Protein AF-C5XA21-F1 (afdb_monomer_lite)

Sequence (150 aa):
MAGNTVAGSVPGERSVRSRAHEAPAPGYVRHGREVVMDPALKESVIADLDRFLRRRDYYRRIGKAWKRGYLLYGPPGTGKSSLVAAMANYLRFNLYDLDPSHIQELLSEVEVTPAEVSEMLLRSEDPDVALQEFVEFLQDKKKQGRRTSK

Secondary structure (DSSP, 8-state):
-------PPP-----------PPPPS------------HHHHHHHHHHHHHHHHTHHHHHHTT----------SSTTSSHHHHHHHHHHHHTPPP----THHHHHHHHHS---HHHHHHHHHS-SSHHHHHHHHHHHHHHHHHHHHHTT-

Foldseek 3Di:
DDDDDDPDDDPDDPPPPPPPVPDDDPDDPPVQDDLPDDPVVVVVVVVVLVVLVVCPVVCVVVVHDSDDDDDDDDDPPNCSVVVVVVSCVVVVHDDDDDDCVLVVVLCVQADDDPVNLCVQQVPDPDNVNSVVSVSVVSVVRNVVVVVVPD

InterPro domains:
  IPR027417 P-loop containing nucleoside triphosphate hydrolase [G3DSA:3.40.50.300] (30-148)
  IPR027417 P-loop containing nucleoside triphosphate hydrolase [SSF52540] (32-108)
  IPR050747 Mitochondrial chaperone BCS1 subfamily [PTHR23070] (34-104)
  IPR058017 AAA+ ATPase At3g28540-like, C-terminal domain [PF25568] (101-145)

Structure (mmCIF, N/CA/C/O backbone):
data_AF-C5XA21-F1
#
_entry.id   AF-C5XA21-F1
#
loop_
_atom_site.group_PDB
_atom_site.id
_atom_site.type_symbol
_atom_site.label_atom_id
_atom_site.label_alt_id
_atom_site.label_comp_id
_atom_site.label_asym_id
_atom_site.label_entity_id
_atom_site.label_seq_id
_atom_site.pdbx_PDB_ins_code
_atom_site.Cartn_x
_atom_site.Cartn_y
_atom_site.Cartn_z
_atom_site.occupancy
_atom_site.B_iso_or_equiv
_atom_site.auth_seq_id
_atom_site.auth_comp_id
_atom_site.auth_asym_id
_atom_site.auth_atom_id
_atom_site.pdbx_PDB_model_num
ATOM 1 N N . MET A 1 1 ? -61.949 31.905 -12.947 1.00 36.50 1 MET A N 1
ATOM 2 C CA . MET A 1 1 ? -61.875 30.469 -12.597 1.00 36.50 1 MET A CA 1
ATOM 3 C C . MET A 1 1 ? -60.557 29.965 -13.167 1.00 36.50 1 MET A C 1
ATOM 5 O O . MET A 1 1 ? -60.373 30.088 -14.364 1.00 36.50 1 MET A O 1
ATOM 9 N N . ALA A 1 2 ? -59.511 29.859 -12.342 1.00 30.98 2 ALA A N 1
ATOM 10 C CA . ALA A 1 2 ? -59.130 28.659 -11.575 1.00 30.98 2 ALA A CA 1
ATOM 11 C C . ALA A 1 2 ? -58.580 27.558 -12.517 1.00 30.98 2 ALA A C 1
ATOM 13 O O . ALA A 1 2 ? -59.291 27.152 -13.421 1.00 30.98 2 ALA A O 1
ATOM 14 N N . GLY A 1 3 ? -57.348 27.061 -12.394 1.00 33.84 3 GLY A N 1
ATOM 15 C CA . GLY A 1 3 ? -56.390 27.213 -11.306 1.00 33.84 3 GLY A CA 1
ATOM 16 C C . GLY A 1 3 ? -54.972 26.777 -11.686 1.00 33.84 3 GLY A C 1
ATOM 17 O O . GLY A 1 3 ? -54.751 26.061 -12.658 1.00 33.84 3 GLY A O 1
ATOM 18 N N . ASN A 1 4 ? -54.026 27.247 -10.873 1.00 34.56 4 ASN A N 1
ATOM 19 C CA . ASN A 1 4 ? -52.668 26.730 -10.775 1.00 34.56 4 ASN A CA 1
ATOM 20 C C . ASN A 1 4 ? -52.704 25.299 -10.226 1.00 34.56 4 ASN A C 1
ATOM 22 O O . ASN A 1 4 ? -53.313 25.061 -9.182 1.00 34.56 4 ASN A O 1
ATOM 26 N N . THR A 1 5 ? -51.972 24.384 -10.858 1.00 40.72 5 THR A N 1
ATOM 27 C CA . THR A 1 5 ? -51.608 23.098 -10.256 1.00 40.72 5 THR A CA 1
ATOM 28 C C . THR A 1 5 ? -50.144 23.152 -9.847 1.00 40.72 5 THR A C 1
ATOM 30 O O . THR A 1 5 ? -49.237 23.189 -10.674 1.00 40.72 5 THR A O 1
ATOM 33 N N . VAL A 1 6 ? -49.945 23.193 -8.533 1.00 40.66 6 VAL A N 1
ATOM 34 C CA . VAL A 1 6 ? -48.669 23.042 -7.841 1.00 40.66 6 VAL A CA 1
ATOM 35 C C . VAL A 1 6 ? -48.274 21.566 -7.918 1.00 40.66 6 VAL A C 1
ATOM 37 O O . VAL A 1 6 ? -48.965 20.718 -7.358 1.00 40.66 6 VAL A O 1
ATOM 40 N N . ALA A 1 7 ? -47.172 21.247 -8.598 1.00 39.72 7 ALA A N 1
ATOM 41 C CA . ALA A 1 7 ? -46.489 19.973 -8.406 1.00 39.72 7 ALA A CA 1
ATOM 42 C C . ALA A 1 7 ? -45.613 20.111 -7.155 1.00 39.72 7 ALA A C 1
ATOM 44 O O . ALA A 1 7 ? -44.675 20.908 -7.125 1.00 39.72 7 ALA A O 1
ATOM 45 N N . GLY A 1 8 ? -45.996 19.402 -6.095 1.00 32.66 8 GLY A N 1
ATOM 46 C CA . GLY A 1 8 ? -45.323 19.430 -4.804 1.00 32.66 8 GLY A CA 1
ATOM 47 C C . GLY A 1 8 ? -43.887 18.920 -4.898 1.00 32.66 8 GLY A C 1
ATOM 48 O O . GLY A 1 8 ? -43.636 17.805 -5.349 1.00 32.66 8 GLY A O 1
ATOM 49 N N . SER A 1 9 ? -42.952 19.742 -4.432 1.00 35.09 9 SER A N 1
ATOM 50 C CA . SER A 1 9 ? -41.575 19.346 -4.160 1.00 35.09 9 SER A CA 1
ATOM 51 C C . SER A 1 9 ? -41.556 18.386 -2.974 1.00 35.09 9 SER A C 1
ATOM 53 O O . SER A 1 9 ? -41.910 18.761 -1.857 1.00 35.09 9 SER A O 1
ATOM 55 N N . VAL A 1 10 ? -41.130 17.150 -3.214 1.00 41.97 10 VAL A N 1
ATOM 56 C CA . VAL A 1 10 ? -40.814 16.179 -2.163 1.00 41.97 10 VAL A CA 1
ATOM 57 C C . VAL A 1 10 ? -39.526 16.642 -1.460 1.00 41.97 10 VAL A C 1
ATOM 59 O O . VAL A 1 10 ? -38.511 16.826 -2.135 1.00 41.97 10 VAL A O 1
ATOM 62 N N . PRO A 1 11 ? -39.514 16.867 -0.135 1.00 33.09 11 PRO A N 1
ATOM 63 C CA . PRO A 1 11 ? -38.303 17.227 0.587 1.00 33.09 11 PRO A CA 1
ATOM 64 C C . PRO A 1 11 ? -37.639 15.950 1.112 1.00 33.09 11 PRO A C 1
ATOM 66 O O . PRO A 1 11 ? -38.195 15.291 1.986 1.00 33.09 11 PRO A O 1
ATOM 69 N N . GLY A 1 12 ? -36.452 15.584 0.617 1.00 41.81 12 GLY A N 1
ATOM 70 C CA . GLY A 1 12 ? -35.715 14.493 1.270 1.00 41.81 12 GLY A CA 1
ATOM 71 C C . GLY A 1 12 ? -34.631 13.753 0.502 1.00 41.81 12 GLY A C 1
ATOM 72 O O . GLY A 1 12 ? -33.905 12.993 1.134 1.00 41.81 12 GLY A O 1
ATOM 73 N N . GLU A 1 13 ? -34.432 13.970 -0.796 1.00 30.94 13 GLU A N 1
ATOM 74 C CA . GLU A 1 13 ? -33.314 13.325 -1.491 1.00 30.94 13 GLU A CA 1
ATOM 75 C C . GLU A 1 13 ? -32.056 14.182 -1.373 1.00 30.94 13 GLU A C 1
ATOM 77 O O . GLU A 1 13 ? -31.739 15.037 -2.202 1.00 30.94 13 GLU A O 1
ATOM 82 N N . ARG A 1 14 ? -31.311 13.935 -0.290 1.00 34.91 14 ARG A N 1
ATOM 83 C CA . ARG A 1 14 ? -29.885 14.250 -0.220 1.00 34.91 14 ARG A CA 1
ATOM 84 C C . ARG A 1 14 ? -29.203 13.439 -1.323 1.00 34.91 14 ARG A C 1
ATOM 86 O O . ARG A 1 14 ? -28.755 12.321 -1.103 1.00 34.91 14 ARG A O 1
ATOM 93 N N . SER A 1 15 ? -29.159 14.013 -2.524 1.00 32.44 15 SER A N 1
ATOM 94 C CA . SER A 1 15 ? -28.261 13.597 -3.592 1.00 32.44 15 SER A CA 1
ATOM 95 C C . SER A 1 15 ? -26.850 13.731 -3.033 1.00 32.44 15 SER A C 1
ATOM 97 O O . SER A 1 15 ? -26.273 14.820 -2.983 1.00 32.44 15 SER A O 1
ATOM 99 N N . VAL A 1 16 ? -26.328 12.620 -2.517 1.00 39.25 16 VAL A N 1
ATOM 100 C CA . VAL A 1 16 ? -24.919 12.466 -2.194 1.00 39.25 16 VAL A CA 1
ATOM 101 C C . VAL A 1 16 ? -24.228 12.505 -3.547 1.00 39.25 16 VAL A C 1
ATOM 103 O O . VAL A 1 16 ? -24.052 11.489 -4.210 1.00 39.25 16 VAL A O 1
ATOM 106 N N . ARG A 1 17 ? -23.935 13.717 -4.029 1.00 34.94 17 ARG A N 1
ATOM 107 C CA . ARG A 1 17 ? -23.036 13.911 -5.157 1.00 34.94 17 ARG A CA 1
ATOM 108 C C . ARG A 1 17 ? -21.697 13.372 -4.688 1.00 34.94 17 ARG A C 1
ATOM 110 O O . ARG A 1 17 ? -20.931 14.081 -4.039 1.00 34.94 17 ARG A O 1
AT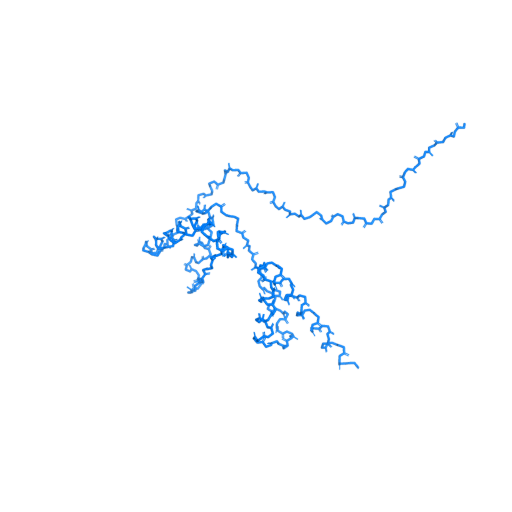OM 117 N N . SER A 1 18 ? -21.454 12.099 -4.990 1.00 34.72 18 SER A N 1
ATOM 118 C CA . SER A 1 18 ? -20.123 11.533 -5.066 1.00 34.72 18 SER A CA 1
ATOM 119 C C . SER A 1 18 ? -19.305 12.532 -5.868 1.00 34.72 18 SER A C 1
ATOM 121 O O . SER A 1 18 ? -19.538 12.716 -7.067 1.00 34.72 18 SER A O 1
ATOM 123 N N . ARG A 1 19 ? -18.386 13.237 -5.207 1.00 33.72 19 ARG A N 1
ATOM 124 C CA . ARG A 1 19 ? -17.307 13.916 -5.912 1.00 33.72 19 ARG A CA 1
ATOM 125 C C . ARG A 1 19 ? -16.423 12.811 -6.474 1.00 33.72 19 ARG A C 1
ATOM 127 O O . ARG A 1 19 ? -15.369 12.514 -5.930 1.00 33.72 19 ARG A O 1
ATOM 134 N N . ALA A 1 20 ? -16.875 12.187 -7.560 1.00 34.41 20 ALA A N 1
ATOM 135 C CA . ALA A 1 20 ? -15.954 11.696 -8.556 1.00 34.41 20 ALA A CA 1
ATOM 136 C C . ALA A 1 20 ? -15.179 12.944 -8.969 1.00 34.41 20 ALA A C 1
ATOM 138 O O . ALA A 1 20 ? -15.723 13.833 -9.624 1.00 34.41 20 ALA A O 1
ATOM 139 N N . HIS A 1 21 ? -13.968 13.086 -8.433 1.00 39.62 21 HIS A N 1
ATOM 140 C CA . HIS A 1 21 ? -13.034 14.068 -8.940 1.00 39.62 21 HIS A CA 1
ATOM 141 C C . HIS A 1 21 ? -12.907 13.761 -10.428 1.00 39.62 21 HIS A C 1
ATOM 143 O O . HIS A 1 21 ? -12.448 12.686 -10.815 1.00 39.62 21 HIS A O 1
ATOM 149 N N . GLU A 1 22 ? -13.448 14.669 -11.233 1.00 32.31 22 GLU A N 1
ATOM 150 C CA . GLU A 1 22 ? -13.398 14.633 -12.681 1.00 32.31 22 GLU A CA 1
ATOM 151 C C . GLU A 1 22 ? -11.953 14.344 -13.090 1.00 32.31 22 GLU A C 1
ATOM 153 O O . GLU A 1 22 ? -11.018 14.971 -12.579 1.00 32.31 22 GLU A O 1
ATOM 158 N N . ALA A 1 23 ? -11.771 13.310 -13.915 1.00 39.81 23 ALA A N 1
ATOM 159 C CA . ALA A 1 23 ? -10.454 12.882 -14.352 1.00 39.81 23 ALA A CA 1
ATOM 160 C C . ALA A 1 23 ? -9.695 14.103 -14.903 1.00 39.81 23 ALA A C 1
ATOM 162 O O . ALA A 1 23 ? -10.253 14.831 -15.730 1.00 39.81 23 ALA A O 1
ATOM 163 N N . PRO A 1 24 ? -8.459 14.373 -14.449 1.00 41.28 24 PRO A N 1
ATOM 164 C CA . PRO A 1 24 ? -7.734 15.544 -14.908 1.00 41.28 24 PRO A CA 1
ATOM 165 C C . PRO A 1 24 ? -7.554 15.479 -16.429 1.00 41.28 24 PRO A C 1
ATOM 167 O O . PRO A 1 24 ? -7.214 14.431 -16.983 1.00 41.28 24 PRO A O 1
ATOM 170 N N . ALA A 1 25 ? -7.796 16.613 -17.094 1.00 33.69 25 ALA A N 1
ATOM 171 C CA . ALA A 1 25 ? -7.626 16.774 -18.534 1.00 33.69 25 ALA A CA 1
ATOM 172 C C . ALA A 1 25 ? -6.252 16.243 -19.005 1.00 33.69 25 ALA A C 1
ATOM 174 O O . ALA A 1 25 ? -5.259 16.365 -18.275 1.00 33.69 25 ALA A O 1
ATOM 175 N N . PRO A 1 26 ? -6.156 15.663 -20.218 1.00 37.47 26 PRO A N 1
ATOM 176 C CA . PRO A 1 26 ? -4.925 15.061 -20.712 1.00 37.47 26 PRO A CA 1
ATOM 177 C C . PRO A 1 26 ? -3.891 16.156 -20.987 1.00 37.47 26 PRO A C 1
ATOM 179 O O . PRO A 1 26 ? -3.878 16.768 -22.049 1.00 37.47 26 PRO A O 1
ATOM 182 N N . GLY A 1 27 ? -3.028 16.421 -20.007 1.00 44.69 27 GLY A N 1
ATOM 183 C CA . GLY A 1 27 ? -1.992 17.440 -20.142 1.00 44.69 27 GLY A CA 1
ATOM 184 C C . GLY A 1 27 ? -1.572 18.074 -18.825 1.00 44.69 27 GLY A C 1
ATOM 185 O O . GLY A 1 27 ? -1.651 19.286 -18.681 1.00 44.69 27 GLY A O 1
ATOM 186 N N . TYR A 1 28 ? -1.081 17.280 -17.874 1.00 37.31 28 TYR A N 1
ATOM 187 C CA . TYR A 1 28 ? -0.297 17.813 -16.759 1.00 37.31 28 TYR A CA 1
ATOM 188 C C . TYR A 1 28 ? 1.098 17.190 -16.770 1.00 37.31 28 TYR A C 1
ATOM 190 O O . TYR A 1 28 ? 1.399 16.245 -16.047 1.00 37.31 28 TYR A O 1
ATOM 198 N N . VAL A 1 29 ? 1.986 17.758 -17.591 1.00 41.19 29 VAL A N 1
ATOM 199 C CA . VAL A 1 29 ? 3.431 17.603 -17.392 1.00 41.19 29 VAL A CA 1
ATOM 200 C C . VAL A 1 29 ? 3.813 18.517 -16.228 1.00 41.19 29 VAL A C 1
ATOM 202 O O . VAL A 1 29 ? 4.323 19.623 -16.410 1.00 41.19 29 VAL A O 1
ATOM 205 N N . ARG A 1 30 ? 3.537 18.082 -14.993 1.00 40.12 30 ARG A N 1
ATOM 206 C CA . ARG A 1 30 ? 4.250 18.653 -13.850 1.00 40.12 30 ARG A CA 1
ATOM 207 C C . ARG A 1 30 ? 5.705 18.250 -14.032 1.00 40.12 30 ARG A C 1
ATOM 209 O O . ARG A 1 30 ? 6.005 17.062 -14.030 1.00 40.12 30 ARG A O 1
ATOM 216 N N . HIS A 1 31 ? 6.572 19.243 -14.215 1.00 42.88 31 HIS A N 1
ATOM 217 C CA . HIS A 1 31 ? 8.022 19.089 -14.179 1.00 42.88 31 HIS A CA 1
ATOM 218 C C . HIS A 1 31 ? 8.389 18.391 -12.864 1.00 42.88 31 HIS A C 1
ATOM 220 O O . HIS A 1 31 ? 8.431 19.001 -11.793 1.00 42.88 31 HIS A O 1
ATOM 226 N N . GLY A 1 32 ? 8.508 17.068 -12.941 1.00 40.03 32 GLY A N 1
ATOM 227 C CA . GLY A 1 32 ? 8.798 16.205 -11.819 1.00 40.03 32 GLY A CA 1
ATOM 228 C C . GLY A 1 32 ? 10.268 16.355 -11.512 1.00 40.03 32 GLY A C 1
ATOM 229 O O . GLY A 1 32 ? 11.104 16.041 -12.354 1.00 40.03 32 GLY A O 1
ATOM 230 N N . ARG A 1 33 ? 10.558 16.857 -10.311 1.00 39.47 33 ARG A N 1
ATOM 231 C CA . ARG A 1 33 ? 11.870 16.737 -9.680 1.00 39.47 33 ARG A CA 1
ATOM 232 C C . ARG A 1 33 ? 12.380 15.328 -9.950 1.00 39.47 33 ARG A C 1
ATOM 234 O O . ARG A 1 33 ? 11.691 14.361 -9.625 1.00 39.47 33 ARG A O 1
ATOM 241 N N . GLU A 1 34 ? 13.525 15.250 -10.607 1.00 48.22 34 GLU A N 1
ATOM 242 C CA . GLU A 1 34 ? 14.216 14.010 -10.908 1.00 48.22 34 GLU A CA 1
ATOM 243 C C . GLU A 1 34 ? 14.261 13.172 -9.627 1.00 48.22 34 GLU A C 1
ATOM 245 O O . GLU A 1 34 ? 14.802 13.603 -8.605 1.00 48.22 34 GLU A O 1
ATOM 250 N N . VAL A 1 35 ? 13.563 12.034 -9.620 1.00 58.78 35 VAL A N 1
ATOM 251 C CA . VAL A 1 35 ? 13.574 11.151 -8.454 1.00 58.78 35 VAL A CA 1
ATOM 252 C C . VAL A 1 35 ? 14.971 10.562 -8.395 1.00 58.7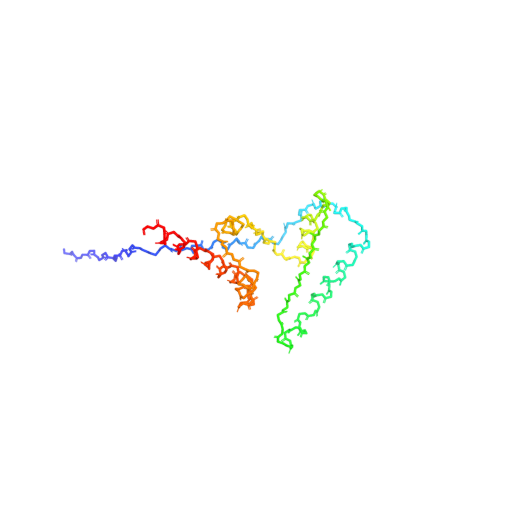8 35 VAL A C 1
ATOM 254 O O . VAL A 1 35 ? 15.299 9.659 -9.163 1.00 58.78 35 VAL A O 1
ATOM 257 N N . VAL A 1 36 ? 15.800 11.120 -7.513 1.00 59.62 36 VAL A N 1
ATOM 258 C CA . VAL A 1 36 ? 17.132 10.599 -7.224 1.00 59.62 36 VAL A CA 1
ATOM 259 C C . VAL A 1 36 ? 16.943 9.258 -6.532 1.00 59.62 36 VAL A C 1
ATOM 261 O O . VAL A 1 36 ? 16.554 9.175 -5.368 1.00 59.62 36 VAL A O 1
ATOM 264 N N . MET A 1 37 ? 17.154 8.203 -7.302 1.00 66.69 37 MET A N 1
ATOM 265 C CA . MET A 1 37 ? 17.075 6.820 -6.878 1.00 66.69 37 MET A CA 1
ATOM 266 C C . MET A 1 37 ? 18.278 6.090 -7.454 1.00 66.69 37 MET A C 1
ATOM 268 O O . MET A 1 37 ? 18.781 6.458 -8.515 1.00 66.69 37 MET A O 1
ATOM 272 N N . ASP A 1 38 ? 18.703 5.042 -6.759 1.00 77.50 38 ASP A N 1
ATOM 273 C CA . ASP A 1 38 ? 19.630 4.067 -7.309 1.00 77.50 38 ASP A CA 1
ATOM 274 C C . ASP A 1 38 ? 19.170 3.603 -8.716 1.00 77.50 38 ASP A C 1
ATOM 276 O O . ASP A 1 38 ? 18.033 3.136 -8.869 1.00 77.50 38 ASP A O 1
ATOM 280 N N . PRO A 1 39 ? 20.002 3.757 -9.762 1.00 78.50 39 PRO A N 1
ATOM 281 C CA . PRO A 1 39 ? 19.613 3.422 -11.129 1.00 78.50 39 PRO A CA 1
ATOM 282 C C . PRO A 1 39 ? 19.162 1.967 -11.298 1.00 78.50 39 PRO A C 1
ATOM 284 O O . PRO A 1 39 ? 18.186 1.719 -12.005 1.00 78.50 39 PRO A O 1
ATOM 287 N N . ALA A 1 40 ? 19.796 1.020 -10.598 1.00 82.12 40 ALA A N 1
ATOM 288 C CA . ALA A 1 40 ? 19.424 -0.389 -10.681 1.00 82.12 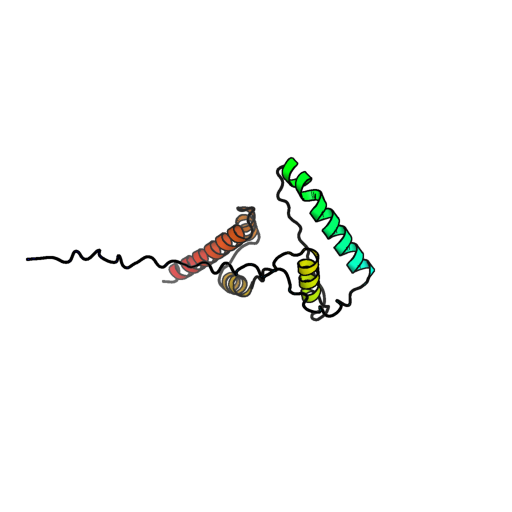40 ALA A CA 1
ATOM 289 C C . ALA A 1 40 ? 18.050 -0.644 -10.043 1.00 82.12 40 ALA A C 1
ATOM 291 O O . ALA A 1 40 ? 17.230 -1.381 -10.598 1.00 82.12 40 ALA A O 1
ATOM 292 N N . LEU A 1 41 ? 17.745 0.015 -8.919 1.00 82.25 41 LEU A N 1
ATOM 293 C CA . LEU A 1 41 ? 16.411 -0.048 -8.322 1.00 82.25 41 LEU A CA 1
ATOM 294 C C . LEU A 1 41 ? 15.355 0.508 -9.284 1.00 82.25 41 LEU A C 1
ATOM 296 O O . LEU A 1 41 ? 14.335 -0.145 -9.511 1.00 82.25 41 LEU A O 1
ATOM 300 N N . LYS A 1 42 ? 15.616 1.668 -9.895 1.00 82.00 42 LYS A N 1
ATOM 301 C CA . LYS A 1 42 ? 14.708 2.287 -10.869 1.00 82.00 42 LYS A CA 1
ATOM 302 C C . LYS A 1 42 ? 14.420 1.352 -12.045 1.00 82.00 42 LYS A C 1
ATOM 304 O O . LYS A 1 42 ? 13.256 1.156 -12.391 1.00 82.00 42 LYS A O 1
ATOM 309 N N . GLU A 1 43 ? 15.455 0.760 -12.634 1.00 86.50 43 GLU A N 1
ATOM 310 C CA . GLU A 1 43 ? 15.314 -0.195 -13.739 1.00 86.50 43 GLU A CA 1
ATOM 311 C C . GLU A 1 43 ? 14.509 -1.429 -13.329 1.00 86.50 43 GLU A C 1
ATOM 313 O O . GLU A 1 43 ? 13.598 -1.839 -14.051 1.00 86.50 43 GLU A O 1
ATOM 318 N N . SER A 1 44 ? 14.777 -1.982 -12.142 1.00 90.38 44 SER A N 1
ATOM 319 C CA . SER A 1 44 ? 14.061 -3.162 -11.648 1.00 90.38 44 SER A CA 1
ATOM 320 C C . SER A 1 44 ? 12.565 -2.897 -11.437 1.00 90.38 44 SER A C 1
ATOM 322 O O . SER A 1 44 ? 11.732 -3.728 -11.805 1.00 90.38 44 SER A O 1
ATOM 324 N N . VAL A 1 45 ? 12.211 -1.719 -10.907 1.00 88.75 45 VAL A N 1
ATOM 325 C CA . VAL A 1 45 ? 10.818 -1.309 -10.689 1.00 88.75 45 VAL A CA 1
ATOM 326 C C . VAL A 1 45 ? 10.112 -1.101 -12.025 1.00 88.75 45 VAL A C 1
ATOM 328 O O . VAL A 1 45 ? 9.017 -1.624 -12.215 1.00 88.75 45 VAL A O 1
ATOM 331 N N . ILE A 1 46 ? 10.734 -0.398 -12.976 1.00 87.88 46 ILE A N 1
ATOM 332 C CA . ILE A 1 46 ? 10.148 -0.166 -14.306 1.00 87.88 46 ILE A CA 1
ATOM 333 C C . ILE A 1 46 ? 9.918 -1.491 -15.044 1.00 87.88 46 ILE A C 1
ATOM 335 O O . ILE A 1 46 ? 8.824 -1.726 -15.556 1.00 87.88 46 ILE A O 1
ATOM 339 N N . ALA A 1 47 ? 10.904 -2.391 -15.043 1.00 91.62 47 ALA A N 1
ATOM 340 C CA . ALA A 1 47 ? 10.782 -3.694 -15.693 1.00 91.62 47 ALA A CA 1
ATOM 341 C C . ALA A 1 47 ? 9.637 -4.536 -15.098 1.00 91.62 47 ALA A C 1
ATOM 343 O O . ALA A 1 47 ? 8.924 -5.243 -15.819 1.00 91.62 47 ALA A O 1
ATOM 344 N N . ASP A 1 48 ? 9.434 -4.455 -13.782 1.00 92.94 48 ASP A N 1
ATOM 345 C CA . ASP A 1 48 ? 8.328 -5.127 -13.110 1.00 92.94 48 ASP A CA 1
ATOM 346 C C . ASP A 1 48 ? 6.965 -4.514 -13.460 1.00 92.94 48 ASP A C 1
ATOM 348 O O . ASP A 1 48 ? 6.011 -5.250 -13.728 1.00 92.94 48 ASP A O 1
ATOM 352 N N . LEU A 1 49 ? 6.881 -3.183 -13.526 1.00 90.62 49 LEU A N 1
ATOM 353 C CA . LEU A 1 49 ? 5.677 -2.468 -13.948 1.00 90.62 49 LEU A CA 1
ATOM 354 C C . LEU A 1 49 ? 5.269 -2.842 -15.380 1.00 90.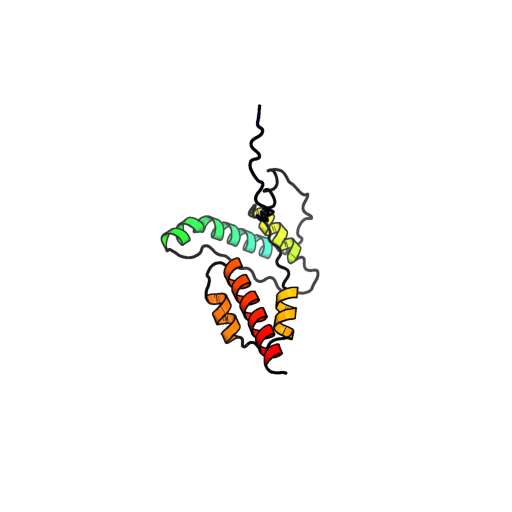62 49 LEU A C 1
ATOM 356 O O . LEU A 1 49 ? 4.114 -3.204 -15.617 1.00 90.62 49 LEU A O 1
ATOM 360 N N . ASP A 1 50 ? 6.215 -2.858 -16.317 1.00 91.69 50 ASP A N 1
ATOM 361 C CA . ASP A 1 50 ? 5.973 -3.280 -17.702 1.00 91.69 50 ASP A CA 1
ATOM 362 C C . ASP A 1 50 ? 5.485 -4.730 -17.784 1.00 91.69 50 ASP A C 1
ATOM 364 O O . ASP A 1 50 ? 4.537 -5.064 -18.508 1.00 91.69 50 ASP A O 1
ATOM 368 N N . ARG A 1 51 ? 6.112 -5.619 -17.008 1.00 91.38 51 ARG A N 1
ATOM 369 C CA . ARG A 1 51 ? 5.711 -7.025 -16.913 1.00 91.38 51 ARG A CA 1
ATOM 370 C C . ARG A 1 51 ? 4.304 -7.170 -16.338 1.00 91.38 51 ARG A C 1
ATOM 372 O O . ARG A 1 51 ? 3.552 -8.030 -16.803 1.00 91.38 51 ARG A O 1
ATOM 379 N N . PHE A 1 52 ? 3.946 -6.368 -15.340 1.00 90.88 52 PHE A N 1
ATOM 380 C CA . PHE A 1 52 ? 2.614 -6.362 -14.747 1.00 90.88 52 PHE A CA 1
ATOM 381 C C . PHE A 1 52 ? 1.548 -5.912 -15.757 1.00 90.88 52 PHE A C 1
ATOM 383 O O . PHE A 1 52 ? 0.538 -6.606 -15.911 1.00 90.88 52 PHE A O 1
ATOM 390 N N . LEU A 1 53 ? 1.812 -4.834 -16.509 1.00 89.25 53 LEU A N 1
ATOM 391 C CA . LEU A 1 53 ? 0.921 -4.309 -17.553 1.00 89.25 53 LEU A CA 1
ATOM 392 C C . LEU A 1 53 ? 0.616 -5.342 -18.643 1.00 89.25 53 LEU A C 1
ATOM 394 O O . LEU A 1 53 ? -0.547 -5.592 -18.966 1.00 89.25 53 LEU A O 1
ATOM 398 N N . ARG A 1 54 ? 1.649 -6.016 -19.159 1.00 90.94 54 ARG A N 1
ATOM 399 C CA . ARG A 1 54 ? 1.511 -7.016 -20.235 1.00 90.94 54 ARG A CA 1
ATOM 400 C C . ARG A 1 54 ? 0.746 -8.273 -19.823 1.00 90.94 54 ARG A C 1
ATOM 402 O O . ARG A 1 54 ? 0.266 -9.008 -20.679 1.00 90.94 54 ARG A O 1
ATOM 409 N N . ARG A 1 55 ? 0.636 -8.557 -18.523 1.00 91.94 55 ARG A N 1
ATOM 410 C CA . ARG A 1 55 ? -0.002 -9.782 -18.014 1.00 91.94 55 ARG A CA 1
ATOM 411 C C . ARG A 1 55 ? -1.501 -9.652 -17.779 1.00 91.94 55 ARG A C 1
ATOM 413 O O . ARG A 1 55 ? -2.115 -10.649 -17.414 1.00 91.94 55 ARG A O 1
ATOM 420 N N . ARG A 1 56 ? -2.114 -8.492 -18.016 1.00 88.81 56 ARG A N 1
ATOM 421 C CA . ARG A 1 56 ? -3.552 -8.277 -17.780 1.00 88.81 56 ARG A CA 1
ATOM 422 C C . ARG A 1 56 ? -4.438 -9.386 -18.358 1.00 88.81 56 ARG A C 1
ATOM 424 O O . ARG A 1 56 ? -5.270 -9.946 -17.646 1.00 88.81 56 ARG A O 1
ATOM 431 N N . ASP A 1 57 ? -4.220 -9.746 -19.620 1.00 91.06 57 ASP A N 1
ATOM 432 C CA . ASP A 1 57 ? -5.028 -10.767 -20.299 1.00 91.06 57 ASP A CA 1
ATOM 433 C C . ASP A 1 57 ? -4.768 -12.172 -19.756 1.00 91.06 57 ASP A C 1
ATOM 435 O O . ASP A 1 57 ? -5.687 -12.985 -19.664 1.00 91.06 57 ASP A O 1
ATOM 439 N N . TYR A 1 58 ? -3.538 -12.442 -19.314 1.00 90.31 58 TYR A N 1
ATOM 440 C CA . TYR A 1 58 ? -3.202 -13.690 -18.639 1.00 90.31 58 TYR A CA 1
ATOM 441 C C . TYR A 1 58 ? -3.999 -13.850 -17.339 1.00 90.31 58 TYR A C 1
ATOM 443 O O . TYR A 1 58 ? -4.609 -14.899 -17.147 1.00 90.31 58 TYR A O 1
ATOM 451 N N . TYR A 1 59 ? -4.047 -12.815 -16.490 1.00 89.69 59 TYR A N 1
ATOM 452 C CA . TYR A 1 59 ? -4.822 -12.828 -15.240 1.00 89.69 59 TYR A CA 1
ATOM 453 C C . TYR A 1 59 ? -6.320 -12.998 -15.505 1.00 89.69 59 TYR A C 1
ATOM 455 O O . TYR A 1 59 ? -6.963 -13.830 -14.865 1.00 89.69 59 TYR A O 1
ATOM 463 N N . ARG A 1 60 ? -6.851 -12.286 -16.511 1.00 89.50 60 ARG A N 1
ATOM 464 C CA . ARG A 1 60 ? -8.253 -12.413 -16.928 1.00 89.50 60 ARG A CA 1
ATOM 465 C C . ARG A 1 60 ? -8.583 -13.837 -17.381 1.00 89.50 60 ARG A C 1
ATOM 467 O O . ARG A 1 60 ? -9.602 -14.378 -16.973 1.00 89.50 60 ARG A O 1
ATOM 474 N N . ARG A 1 61 ? -7.711 -14.462 -18.181 1.00 92.62 61 ARG A N 1
ATOM 475 C CA . ARG A 1 61 ? -7.919 -15.822 -18.706 1.00 92.62 61 ARG A CA 1
ATOM 476 C C . ARG A 1 61 ? -7.967 -16.887 -17.613 1.00 92.62 61 ARG A C 1
ATOM 478 O O . ARG A 1 61 ? -8.699 -17.856 -17.755 1.00 92.62 61 ARG A O 1
ATOM 485 N N . ILE A 1 62 ? -7.185 -16.727 -16.548 1.00 92.31 62 ILE A N 1
ATOM 486 C CA . ILE A 1 62 ? -7.141 -17.686 -15.433 1.00 92.31 62 ILE A CA 1
ATOM 487 C C . ILE A 1 62 ? -8.101 -17.326 -14.289 1.00 92.31 62 ILE A C 1
ATOM 489 O O . ILE A 1 62 ? -8.041 -17.964 -13.242 1.00 92.31 62 ILE A O 1
ATOM 493 N N . GLY A 1 63 ? -8.933 -16.291 -14.458 1.00 87.38 63 GLY A N 1
ATOM 494 C CA . GLY A 1 63 ? -9.910 -15.860 -13.456 1.00 87.38 63 GLY A CA 1
ATOM 495 C C . GLY A 1 63 ? -9.303 -15.320 -12.159 1.00 87.38 63 GLY A C 1
ATOM 496 O O . GLY A 1 63 ? -9.944 -15.406 -11.121 1.00 87.38 63 GLY A O 1
ATOM 497 N N . LYS A 1 64 ? -8.070 -14.791 -12.182 1.00 86.88 64 LYS A N 1
ATOM 498 C CA . LYS A 1 64 ? -7.419 -14.229 -10.985 1.00 86.88 64 LYS A CA 1
ATOM 499 C C . LYS A 1 64 ? -7.431 -12.707 -10.997 1.00 86.88 64 LYS A C 1
ATOM 501 O O . LYS A 1 64 ? -7.215 -12.090 -12.040 1.00 86.88 64 LYS A O 1
ATOM 506 N N . ALA A 1 65 ? -7.577 -12.108 -9.815 1.00 84.88 65 ALA A N 1
ATOM 507 C CA . ALA A 1 65 ? -7.487 -10.665 -9.634 1.00 84.88 65 ALA A CA 1
ATOM 508 C C . ALA A 1 65 ? -6.142 -10.114 -10.148 1.00 84.88 65 ALA A C 1
ATOM 510 O O . ALA A 1 65 ? -5.063 -10.548 -9.736 1.00 84.88 65 ALA A O 1
ATOM 511 N N . TRP A 1 66 ? -6.201 -9.140 -11.059 1.00 89.19 66 TRP A N 1
ATOM 512 C CA . TRP A 1 66 ? -5.022 -8.490 -11.632 1.00 89.19 66 TRP A CA 1
ATOM 513 C C . TRP A 1 66 ? -4.522 -7.382 -10.698 1.00 89.19 66 TRP A C 1
ATOM 515 O O . TRP A 1 66 ? -4.891 -6.219 -10.838 1.00 89.19 66 TRP A O 1
ATOM 525 N N . LYS A 1 67 ? -3.715 -7.769 -9.703 1.00 87.94 67 LYS A N 1
ATOM 526 C CA . LYS A 1 67 ? -3.222 -6.888 -8.632 1.00 87.94 67 LYS A CA 1
ATOM 527 C C . LYS A 1 67 ? -1.705 -6.992 -8.461 1.00 87.94 67 LYS A C 1
ATOM 529 O O . LYS A 1 67 ? -1.124 -8.062 -8.661 1.00 87.94 67 LYS A O 1
ATOM 534 N N . ARG A 1 68 ? -1.071 -5.887 -8.056 1.00 89.62 68 ARG A N 1
ATOM 535 C CA . ARG A 1 68 ? 0.356 -5.803 -7.704 1.00 89.62 68 ARG A CA 1
ATOM 536 C C . ARG A 1 68 ? 0.523 -4.921 -6.470 1.00 89.62 68 ARG A C 1
ATOM 538 O O . ARG A 1 68 ? 0.029 -3.801 -6.466 1.00 89.62 68 ARG A O 1
ATOM 545 N N . GLY A 1 69 ? 1.206 -5.434 -5.449 1.00 90.44 69 GLY A N 1
ATOM 546 C CA . GLY A 1 69 ? 1.520 -4.695 -4.225 1.00 90.44 69 GLY A CA 1
ATOM 547 C C . GLY A 1 69 ? 3.021 -4.454 -4.091 1.00 90.44 69 GLY A C 1
ATOM 548 O O . GLY A 1 69 ? 3.813 -5.348 -4.393 1.00 90.44 69 GLY A O 1
ATOM 549 N N . TYR A 1 70 ? 3.394 -3.263 -3.622 1.00 90.56 70 TYR A N 1
ATOM 550 C CA . TYR A 1 70 ? 4.767 -2.885 -3.284 1.00 90.56 70 TYR A CA 1
ATOM 551 C C . TYR A 1 70 ? 4.821 -2.442 -1.822 1.00 90.56 70 TYR A C 1
ATOM 553 O O . TYR A 1 70 ? 3.990 -1.646 -1.393 1.00 90.56 70 TYR A O 1
ATOM 561 N N . LEU A 1 71 ? 5.815 -2.925 -1.073 1.00 90.06 71 LEU A N 1
ATOM 562 C CA . LEU A 1 71 ? 6.107 -2.454 0.280 1.00 90.06 71 LEU A CA 1
ATOM 563 C C . LEU A 1 71 ? 7.388 -1.620 0.247 1.00 90.06 71 LEU A C 1
ATOM 565 O O . LEU A 1 71 ? 8.473 -2.149 0.014 1.00 90.06 71 LEU A O 1
ATOM 569 N N . LEU A 1 72 ? 7.259 -0.314 0.474 1.00 88.69 72 LEU A N 1
ATOM 570 C CA . LEU A 1 72 ? 8.385 0.616 0.506 1.00 88.69 72 LEU A CA 1
ATOM 571 C C . LEU A 1 72 ? 8.741 0.933 1.959 1.00 88.69 72 LEU A C 1
ATOM 573 O O . LEU A 1 72 ? 7.959 1.564 2.666 1.00 88.69 72 LEU A O 1
ATOM 577 N N . TYR A 1 73 ? 9.935 0.539 2.397 1.00 89.50 73 TYR A N 1
ATOM 578 C CA . TYR A 1 73 ? 10.415 0.763 3.762 1.00 89.50 73 TYR A CA 1
ATOM 579 C C . TYR A 1 73 ? 11.787 1.451 3.768 1.00 89.50 73 TYR A C 1
ATOM 581 O O . TYR A 1 73 ? 12.519 1.425 2.782 1.00 89.50 73 TYR A O 1
ATOM 589 N N . GLY A 1 74 ? 12.115 2.132 4.869 1.00 87.38 74 GLY A N 1
ATOM 590 C CA . GLY A 1 74 ? 13.403 2.807 5.069 1.00 87.38 74 GLY A CA 1
ATOM 591 C C . GLY A 1 74 ? 13.276 4.145 5.809 1.00 87.38 74 GLY A C 1
ATOM 592 O O . GLY A 1 74 ? 12.152 4.595 6.043 1.00 87.38 74 GLY A O 1
ATOM 593 N N . PRO A 1 75 ? 14.396 4.823 6.121 1.00 88.56 75 PRO A N 1
ATOM 594 C CA . PRO A 1 75 ? 14.418 6.071 6.894 1.00 88.56 75 PRO A CA 1
ATOM 595 C C . PRO A 1 75 ? 13.515 7.178 6.320 1.00 88.56 75 PRO A C 1
ATOM 597 O O . PRO A 1 75 ? 13.365 7.267 5.098 1.00 88.56 75 PRO A O 1
ATOM 600 N N . PRO A 1 76 ? 12.889 8.041 7.137 1.00 88.62 76 PRO A N 1
ATOM 601 C CA . PRO A 1 76 ? 12.103 9.162 6.619 1.00 88.62 76 PRO A CA 1
ATOM 602 C C . PRO A 1 76 ? 12.964 10.060 5.712 1.00 88.62 76 PRO A C 1
ATOM 604 O O . PRO A 1 76 ? 14.163 10.207 5.923 1.00 88.62 76 PRO A O 1
ATOM 607 N N . GLY A 1 77 ? 12.364 10.625 4.661 1.00 82.25 77 GLY A N 1
ATOM 608 C CA . GLY A 1 77 ? 13.074 11.488 3.705 1.00 82.25 77 GLY A CA 1
ATOM 609 C C . GLY A 1 77 ? 13.773 10.779 2.534 1.00 82.25 77 GLY A C 1
ATOM 610 O O . GLY A 1 77 ? 14.207 11.458 1.613 1.00 82.25 77 GLY A O 1
ATOM 611 N N . THR A 1 78 ? 13.806 9.440 2.468 1.00 82.88 78 THR A N 1
ATOM 612 C CA . THR A 1 78 ? 14.443 8.696 1.349 1.00 82.88 78 THR A CA 1
ATOM 613 C C . THR A 1 78 ? 13.625 8.643 0.048 1.00 82.88 78 THR A C 1
ATOM 615 O O . THR A 1 78 ? 13.792 7.738 -0.764 1.00 82.88 78 THR A O 1
ATOM 618 N N . GLY A 1 79 ? 12.683 9.567 -0.151 1.00 83.94 79 GLY A N 1
ATOM 619 C CA . GLY A 1 79 ? 11.930 9.663 -1.405 1.00 83.94 79 GLY A CA 1
ATOM 620 C C . GLY A 1 79 ? 10.902 8.553 -1.665 1.00 83.94 79 GLY A C 1
ATOM 621 O O . GLY A 1 79 ? 10.432 8.444 -2.790 1.00 83.94 79 GLY A O 1
ATOM 622 N N . LYS A 1 80 ? 10.498 7.762 -0.659 1.00 89.19 80 LYS A N 1
ATOM 623 C CA . LYS A 1 80 ? 9.466 6.708 -0.807 1.00 89.19 80 LYS A CA 1
ATOM 624 C C . LYS A 1 80 ? 8.162 7.228 -1.426 1.00 89.19 80 LYS A C 1
ATOM 626 O O . LYS A 1 80 ? 7.708 6.687 -2.425 1.00 89.19 80 LYS A O 1
ATOM 631 N N . SER A 1 81 ? 7.595 8.311 -0.891 1.00 88.19 81 SER A N 1
ATOM 632 C CA . SER A 1 81 ? 6.373 8.917 -1.447 1.00 88.19 81 SER A CA 1
ATOM 633 C C . SER A 1 81 ? 6.609 9.511 -2.842 1.00 88.19 81 SER A C 1
ATOM 635 O O . SER A 1 81 ? 5.751 9.412 -3.715 1.00 88.19 81 SER A O 1
ATOM 637 N N . SER A 1 82 ? 7.800 10.068 -3.089 1.00 87.25 82 SER A N 1
ATOM 638 C CA . SER A 1 82 ? 8.196 10.561 -4.415 1.00 87.25 82 SER A CA 1
ATOM 639 C C . SER A 1 82 ? 8.283 9.434 -5.448 1.00 87.25 82 SER A C 1
ATOM 641 O O . SER A 1 82 ? 7.893 9.633 -6.596 1.00 87.25 82 SER A O 1
ATOM 643 N N . LEU A 1 83 ? 8.744 8.243 -5.047 1.00 86.50 83 LEU A N 1
ATOM 644 C CA . LEU A 1 83 ? 8.749 7.052 -5.894 1.00 86.50 83 LEU A CA 1
ATOM 645 C C . LEU A 1 83 ? 7.326 6.627 -6.257 1.00 86.50 83 LEU A C 1
ATOM 647 O O . LEU A 1 83 ? 7.058 6.397 -7.431 1.00 86.50 83 LEU A O 1
ATOM 651 N N . VAL A 1 84 ? 6.411 6.571 -5.284 1.00 88.62 84 VAL A N 1
ATOM 652 C CA . VAL A 1 84 ? 5.001 6.236 -5.547 1.00 88.62 84 VAL A CA 1
ATOM 653 C C . VAL A 1 84 ? 4.403 7.197 -6.579 1.00 88.62 84 VAL A C 1
ATOM 655 O O . VAL A 1 84 ? 3.808 6.755 -7.561 1.00 88.62 84 VAL A O 1
ATOM 658 N N . ALA A 1 85 ? 4.630 8.504 -6.417 1.00 86.19 85 ALA A N 1
ATOM 659 C CA . ALA A 1 85 ? 4.175 9.505 -7.379 1.00 86.19 85 ALA A CA 1
ATOM 660 C C . ALA A 1 85 ? 4.798 9.308 -8.776 1.00 86.19 85 ALA A C 1
ATOM 662 O O . ALA A 1 85 ? 4.106 9.427 -9.787 1.00 86.19 85 ALA A O 1
ATOM 663 N N . ALA A 1 86 ? 6.089 8.971 -8.858 1.00 85.50 86 ALA A N 1
ATOM 664 C CA . ALA A 1 86 ? 6.751 8.686 -10.130 1.00 85.50 86 ALA A CA 1
ATOM 665 C C . ALA A 1 86 ? 6.207 7.421 -10.811 1.00 85.50 86 ALA A C 1
ATOM 667 O O . ALA A 1 86 ? 5.988 7.439 -12.021 1.00 85.50 86 ALA A O 1
ATOM 668 N N . MET A 1 87 ? 5.932 6.358 -10.051 1.00 87.38 87 MET A N 1
ATOM 669 C CA . MET A 1 87 ? 5.306 5.136 -10.565 1.00 87.38 87 MET A CA 1
ATOM 670 C C . MET A 1 87 ? 3.894 5.414 -11.092 1.00 87.38 87 MET A C 1
ATOM 672 O O . MET A 1 87 ? 3.567 4.993 -12.198 1.00 87.38 87 MET A O 1
ATOM 676 N N . ALA A 1 88 ? 3.077 6.167 -10.347 1.00 87.50 88 ALA A N 1
ATOM 677 C CA . ALA A 1 88 ? 1.731 6.550 -10.776 1.00 87.50 88 ALA A CA 1
ATOM 678 C C . ALA A 1 88 ? 1.760 7.363 -12.081 1.00 87.50 88 ALA A C 1
ATOM 680 O O . ALA A 1 88 ? 1.028 7.053 -13.021 1.00 87.50 88 ALA A O 1
ATOM 681 N N . ASN A 1 89 ? 2.675 8.335 -12.181 1.00 84.50 89 ASN A N 1
ATOM 682 C CA . ASN A 1 89 ? 2.880 9.119 -13.402 1.00 84.50 89 ASN A CA 1
ATOM 683 C C . ASN A 1 89 ? 3.335 8.249 -14.583 1.00 84.50 89 ASN A C 1
ATOM 685 O O . ASN A 1 89 ? 2.824 8.409 -15.690 1.00 84.50 89 ASN A O 1
ATOM 689 N N . TYR A 1 90 ? 4.268 7.320 -14.352 1.00 83.75 90 TYR A N 1
ATOM 690 C CA . TYR A 1 90 ? 4.758 6.397 -15.377 1.00 83.75 90 TYR A CA 1
ATOM 691 C C . TYR A 1 90 ? 3.636 5.500 -15.921 1.00 83.75 90 TYR A C 1
ATOM 693 O O . TYR A 1 90 ? 3.476 5.369 -17.133 1.00 83.75 90 TYR A O 1
ATOM 701 N N . LEU A 1 91 ? 2.810 4.946 -15.029 1.00 84.31 91 LEU A N 1
ATOM 702 C CA . LEU A 1 91 ? 1.665 4.103 -15.384 1.00 84.31 91 LEU A CA 1
ATOM 703 C C . LEU A 1 91 ? 0.469 4.891 -15.937 1.00 84.31 91 LEU A C 1
ATOM 705 O O . LEU A 1 91 ? -0.453 4.287 -16.482 1.00 84.31 91 LEU A O 1
ATOM 709 N N . ARG A 1 92 ? 0.467 6.224 -15.787 1.00 84.62 92 ARG A N 1
ATOM 710 C CA . ARG A 1 92 ? -0.704 7.096 -15.988 1.00 84.62 92 ARG A CA 1
ATOM 711 C C . ARG A 1 92 ? -1.909 6.659 -15.146 1.00 84.62 92 ARG A C 1
ATOM 713 O O . ARG A 1 92 ? -3.044 6.680 -15.617 1.00 84.62 92 ARG A O 1
ATOM 720 N N . PHE A 1 93 ? -1.651 6.215 -13.918 1.00 84.06 93 PHE A N 1
ATOM 721 C CA . PHE A 1 93 ? -2.678 5.793 -12.967 1.00 84.06 93 PHE A CA 1
ATOM 722 C C . PHE A 1 93 ? -3.002 6.927 -11.995 1.00 84.06 93 PHE A C 1
ATOM 724 O O . PHE A 1 93 ? -2.144 7.748 -11.670 1.00 84.06 93 PHE A O 1
ATOM 731 N N . ASN A 1 94 ? -4.239 6.943 -11.502 1.00 80.75 94 ASN A N 1
ATOM 732 C CA . ASN A 1 94 ? -4.631 7.843 -10.425 1.00 80.75 94 ASN A CA 1
ATOM 733 C C . ASN A 1 94 ? -3.996 7.377 -9.111 1.00 80.75 94 ASN A C 1
ATOM 735 O O . ASN A 1 94 ? -3.992 6.183 -8.805 1.00 80.75 94 ASN A O 1
ATOM 739 N N . LEU A 1 95 ? -3.473 8.328 -8.340 1.00 81.88 95 LEU A N 1
ATOM 740 C CA . LEU A 1 95 ? -2.983 8.075 -6.993 1.00 81.88 95 LEU A CA 1
ATOM 741 C C . LEU A 1 95 ? -4.119 8.315 -5.997 1.00 81.88 95 LEU A C 1
ATOM 743 O O . LEU A 1 95 ? -4.685 9.407 -5.965 1.00 81.88 95 LEU A O 1
ATOM 747 N N . TYR A 1 96 ? -4.421 7.302 -5.192 1.00 81.75 96 TYR A N 1
ATOM 748 C CA . TYR A 1 96 ? -5.352 7.396 -4.074 1.00 81.75 96 TYR A CA 1
ATOM 749 C C . TYR A 1 96 ? -4.538 7.418 -2.787 1.00 81.75 96 TYR A C 1
ATOM 751 O O . TYR A 1 96 ? -3.701 6.539 -2.574 1.00 81.75 96 TYR A O 1
ATOM 759 N N . ASP A 1 97 ? -4.753 8.445 -1.971 1.00 81.38 97 ASP A N 1
ATOM 760 C CA . ASP A 1 97 ? -4.140 8.550 -0.653 1.00 81.38 97 ASP A CA 1
ATOM 761 C C . ASP A 1 97 ? -5.135 8.045 0.392 1.00 81.38 97 ASP A C 1
ATOM 763 O O . ASP A 1 97 ? -6.308 8.425 0.373 1.00 81.38 97 ASP A O 1
ATOM 767 N N . LEU A 1 98 ? -4.671 7.159 1.266 1.00 80.38 98 LEU A N 1
ATOM 768 C CA . LEU A 1 98 ? -5.469 6.576 2.337 1.00 80.38 98 LEU A CA 1
ATOM 769 C C . LEU A 1 98 ? -4.852 7.020 3.655 1.00 80.38 98 LEU A C 1
ATOM 771 O O . LEU A 1 98 ? -3.720 6.650 3.962 1.00 80.38 98 LEU A O 1
ATOM 775 N N . ASP A 1 99 ? -5.604 7.793 4.432 1.00 82.19 99 ASP A N 1
ATOM 776 C CA . ASP A 1 99 ? -5.200 8.185 5.776 1.00 82.19 99 ASP A CA 1
ATOM 777 C C . ASP A 1 99 ? -5.568 7.070 6.776 1.00 82.19 99 ASP A C 1
ATOM 779 O O . ASP A 1 99 ? -6.755 6.845 7.038 1.00 82.19 99 ASP A O 1
ATOM 783 N N . PRO A 1 100 ? -4.585 6.353 7.357 1.00 83.62 100 PRO A N 1
ATOM 784 C CA . PRO A 1 100 ? -4.860 5.271 8.295 1.00 83.62 100 PRO A CA 1
ATOM 785 C C . PRO A 1 100 ? -5.228 5.775 9.698 1.00 83.62 100 PRO A C 1
ATOM 787 O O . PRO A 1 100 ? -5.566 4.954 10.553 1.00 83.62 100 PRO A O 1
ATOM 790 N N . SER A 1 101 ? -5.154 7.086 9.964 1.00 89.19 101 SER A N 1
ATOM 791 C CA . SER A 1 101 ? -5.314 7.660 11.308 1.00 89.19 101 SER A CA 1
ATOM 792 C C . SER A 1 101 ? -6.633 7.252 11.964 1.00 89.19 101 SER A C 1
ATOM 794 O O . SER A 1 101 ? -6.651 6.886 13.137 1.00 89.19 101 SER A O 1
ATOM 796 N N . HIS A 1 102 ? -7.726 7.219 11.196 1.00 86.88 102 HIS A N 1
ATOM 797 C CA . HIS A 1 102 ? -9.034 6.817 11.715 1.00 86.88 102 HIS A CA 1
ATOM 798 C C . HIS A 1 102 ? -9.072 5.350 12.177 1.00 86.88 102 HIS A C 1
ATOM 800 O O . HIS A 1 102 ? -9.650 5.031 13.214 1.00 86.88 102 HIS A O 1
ATOM 806 N N . ILE A 1 103 ? -8.426 4.447 11.432 1.00 89.06 103 ILE A N 1
ATOM 807 C CA . ILE A 1 103 ? -8.351 3.023 11.790 1.00 89.06 103 ILE A CA 1
ATOM 808 C C . ILE A 1 103 ? -7.468 2.842 13.028 1.00 89.06 103 ILE A C 1
ATOM 810 O O . ILE A 1 103 ? -7.812 2.065 13.916 1.00 89.06 103 ILE A O 1
ATOM 814 N N . GLN A 1 104 ? -6.354 3.576 13.117 1.00 89.62 104 GLN A N 1
ATOM 815 C CA . GLN A 1 104 ? -5.471 3.540 14.287 1.00 89.62 104 GLN A CA 1
ATOM 816 C C . GLN A 1 104 ? -6.183 4.010 15.559 1.00 89.62 104 GLN A C 1
ATOM 818 O O . GLN A 1 104 ? -6.043 3.374 16.602 1.00 89.62 104 GLN A O 1
ATOM 823 N N . GLU A 1 105 ? -6.977 5.078 15.466 1.00 91.50 105 GLU A N 1
ATOM 824 C CA . GLU A 1 105 ? -7.805 5.562 16.572 1.00 91.50 105 GLU A CA 1
ATOM 825 C C . GLU A 1 105 ? -8.778 4.473 17.045 1.00 91.50 105 GLU A C 1
ATOM 827 O O . GLU A 1 105 ? -8.793 4.125 18.226 1.00 91.50 105 GLU A O 1
ATOM 832 N N . LEU A 1 106 ? -9.524 3.853 16.125 1.00 90.50 106 LEU A N 1
ATOM 833 C CA . LEU A 1 106 ? -10.465 2.782 16.461 1.00 90.50 106 LEU A CA 1
ATOM 834 C C . LEU A 1 106 ? -9.780 1.558 17.088 1.00 90.50 106 LEU A C 1
ATOM 836 O O . LEU A 1 106 ? -10.296 1.004 18.058 1.00 90.50 106 LEU A O 1
ATOM 840 N N . LEU A 1 107 ? -8.614 1.157 16.573 1.00 90.50 107 LEU A N 1
ATOM 841 C CA . LEU A 1 107 ? -7.829 0.042 17.115 1.00 90.50 107 LEU A CA 1
ATOM 842 C C . LEU A 1 107 ? -7.256 0.330 18.509 1.00 90.50 107 LEU A C 1
ATOM 844 O O . LEU A 1 107 ? -6.994 -0.606 19.256 1.00 90.50 107 LEU A O 1
ATOM 848 N N . SER A 1 108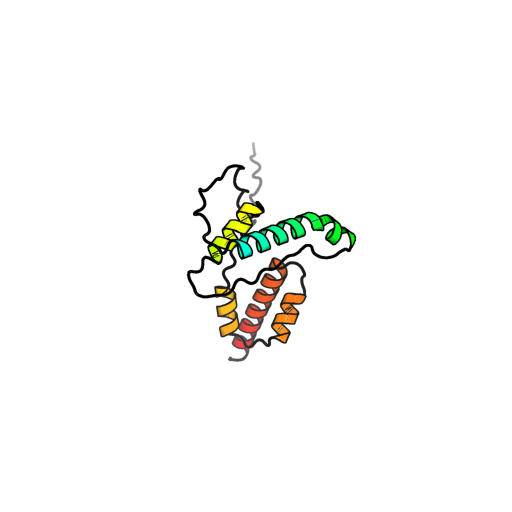 ? -7.070 1.600 18.880 1.00 90.56 108 SER A N 1
ATOM 849 C CA . SER A 1 108 ? -6.615 1.971 20.228 1.00 90.56 108 SER A CA 1
ATOM 850 C C . SER A 1 108 ? -7.710 1.842 21.296 1.00 90.56 108 SER A C 1
ATOM 852 O O . SER A 1 108 ? -7.407 1.727 22.481 1.00 90.56 108 SER A O 1
ATOM 854 N N . GLU A 1 109 ? -8.980 1.839 20.882 1.00 90.81 109 GLU A N 1
ATOM 855 C CA . GLU A 1 109 ? -10.145 1.782 21.774 1.00 90.81 109 GLU A CA 1
ATOM 856 C C . GLU A 1 109 ? -10.779 0.387 21.875 1.00 90.81 109 GLU A C 1
ATOM 858 O O . GLU A 1 109 ? -11.674 0.174 22.696 1.00 90.81 109 GLU A O 1
ATOM 863 N N . VAL A 1 110 ? -10.371 -0.554 21.021 1.00 92.44 110 VAL A N 1
ATOM 864 C CA . VAL A 1 110 ? -11.013 -1.863 20.882 1.00 92.44 110 VAL A CA 1
ATOM 865 C C . VAL A 1 110 ? -9.960 -2.964 20.856 1.00 92.44 110 VAL A C 1
ATOM 867 O O . VAL A 1 110 ? -9.026 -2.918 20.063 1.00 92.44 110 VAL A O 1
ATOM 870 N N . GLU A 1 111 ? -10.151 -4.013 21.659 1.00 90.38 111 GLU A N 1
ATOM 871 C CA . GLU A 1 111 ? -9.337 -5.224 21.543 1.00 90.38 111 GLU A CA 1
ATOM 872 C C . GLU A 1 111 ? -9.759 -6.049 20.321 1.00 90.38 111 GLU A C 1
ATOM 874 O O . GLU A 1 111 ? -10.899 -6.518 20.210 1.00 90.38 111 GLU A O 1
ATOM 879 N N . VAL A 1 112 ? -8.822 -6.235 19.393 1.00 92.25 112 VAL A N 1
ATOM 880 C CA . VAL A 1 112 ? -9.008 -7.033 18.181 1.00 92.25 112 VAL A CA 1
ATOM 881 C C . VAL A 1 112 ? -7.794 -7.923 17.979 1.00 92.25 112 VAL A C 1
ATOM 883 O O . VAL A 1 112 ? -6.650 -7.481 18.065 1.00 92.25 112 VAL A O 1
ATOM 886 N N . THR A 1 113 ? -8.042 -9.196 17.708 1.00 92.75 113 THR A N 1
ATOM 887 C CA . THR A 1 113 ? -6.989 -10.169 17.435 1.00 92.75 113 THR A CA 1
ATOM 888 C C . THR A 1 113 ? -6.532 -10.085 15.976 1.00 92.75 113 THR A C 1
ATOM 890 O O . THR A 1 113 ? -7.334 -9.784 15.088 1.00 92.75 113 THR A O 1
ATOM 893 N N . PRO A 1 114 ? -5.272 -10.436 15.665 1.00 92.94 114 PRO A N 1
ATOM 894 C CA . PRO A 1 114 ? -4.815 -10.524 14.277 1.00 92.94 114 PRO A CA 1
ATOM 895 C C . PRO A 1 114 ? -5.664 -11.462 13.403 1.00 92.94 114 PRO A C 1
ATOM 897 O O . PRO A 1 114 ? -5.778 -11.244 12.197 1.00 92.94 114 PRO A O 1
ATOM 900 N N . ALA A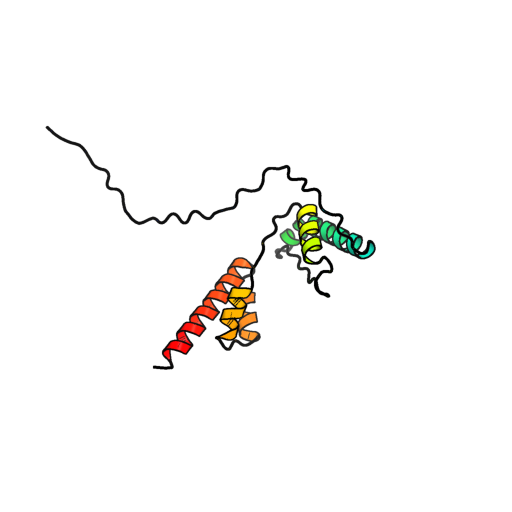 1 115 ? -6.274 -12.491 14.003 1.00 93.88 115 ALA A N 1
ATOM 901 C CA . ALA A 1 115 ? -7.172 -13.413 13.315 1.00 93.88 115 ALA A CA 1
ATOM 902 C C . ALA A 1 115 ? -8.484 -12.733 12.893 1.00 93.88 115 ALA A C 1
ATOM 904 O O . ALA A 1 115 ? -8.859 -12.857 11.734 1.00 93.88 115 ALA A O 1
ATOM 905 N N . GLU A 1 116 ? -9.125 -11.959 13.778 1.00 92.94 116 GLU A N 1
ATOM 906 C CA . GLU A 1 116 ? -10.329 -11.177 13.442 1.00 92.94 116 GLU A CA 1
ATOM 907 C C . GLU A 1 116 ? -10.039 -10.146 12.341 1.00 92.94 116 GLU A C 1
ATOM 909 O O . GLU A 1 116 ? -10.820 -10.007 11.402 1.00 92.94 116 GLU A O 1
ATOM 914 N N . VAL A 1 117 ? -8.893 -9.452 12.416 1.00 93.25 117 VAL A N 1
ATOM 915 C CA . VAL A 1 117 ? -8.473 -8.509 11.362 1.00 93.25 117 VAL A CA 1
ATOM 916 C C . VAL A 1 117 ? -8.314 -9.236 10.028 1.00 93.25 117 VAL A C 1
ATOM 918 O O . VAL A 1 117 ? -8.824 -8.781 9.006 1.00 93.25 117 VAL A O 1
ATOM 921 N N . SER A 1 118 ? -7.623 -10.379 10.036 1.00 93.38 118 SER A N 1
ATOM 922 C CA . SER A 1 118 ? -7.402 -11.176 8.827 1.00 93.38 118 SER A CA 1
ATOM 923 C C . SER A 1 118 ? -8.718 -11.690 8.252 1.00 93.38 118 SER A C 1
ATOM 925 O O . SER A 1 118 ? -8.923 -11.610 7.048 1.00 93.38 118 SER A O 1
ATOM 927 N N . GLU A 1 119 ? -9.623 -12.181 9.100 1.00 92.62 119 GLU A N 1
ATOM 928 C CA . GLU A 1 119 ? -10.943 -12.644 8.682 1.00 92.62 119 GLU A CA 1
ATOM 929 C C . GLU A 1 119 ? -11.720 -11.528 7.979 1.00 92.62 119 GLU A C 1
ATOM 931 O O . GLU A 1 119 ? -12.223 -11.744 6.882 1.00 92.62 119 GLU A O 1
ATOM 936 N N . MET A 1 120 ? -11.766 -10.327 8.562 1.00 92.69 120 MET A N 1
ATOM 937 C CA . MET A 1 120 ? -12.480 -9.187 7.981 1.00 92.69 120 MET A CA 1
ATOM 938 C C . MET A 1 120 ? -11.883 -8.750 6.644 1.00 92.69 120 MET A C 1
ATOM 940 O O . MET A 1 120 ? -12.602 -8.618 5.659 1.00 92.69 120 MET A O 1
ATOM 944 N N . LEU A 1 121 ? -10.561 -8.579 6.580 1.00 91.00 121 LEU A N 1
ATOM 945 C CA . LEU A 1 121 ? -9.898 -8.084 5.372 1.00 91.00 121 LEU A CA 1
ATOM 946 C C . LEU A 1 121 ? -9.880 -9.102 4.222 1.00 91.00 121 LEU A C 1
ATOM 948 O O . LEU A 1 121 ? -9.711 -8.708 3.071 1.00 91.00 121 LEU A O 1
ATOM 952 N N . LEU A 1 122 ? -10.037 -10.398 4.509 1.00 91.38 122 LEU A N 1
ATOM 953 C CA . LEU A 1 122 ? -10.058 -11.460 3.498 1.00 91.38 122 LEU A CA 1
ATOM 954 C C . LEU A 1 122 ? -11.469 -11.806 2.994 1.00 91.38 122 LEU A C 1
ATOM 956 O O . LEU A 1 122 ? -11.586 -12.597 2.058 1.00 91.38 122 LEU A O 1
ATOM 960 N N . ARG A 1 123 ? -12.532 -11.231 3.576 1.00 89.81 123 ARG A N 1
ATOM 961 C CA . ARG A 1 123 ? -13.923 -11.453 3.133 1.00 89.81 123 ARG A CA 1
ATOM 962 C C . ARG A 1 123 ? -14.208 -10.895 1.747 1.00 89.81 123 ARG A C 1
ATOM 964 O O . ARG A 1 123 ? -14.993 -11.484 1.007 1.00 89.81 123 ARG A O 1
ATOM 971 N N . SER A 1 124 ? -13.565 -9.786 1.397 1.00 90.56 124 SER A N 1
ATOM 972 C CA . SER A 1 124 ? -13.742 -9.122 0.113 1.00 90.56 124 SER A CA 1
ATOM 973 C C . SER A 1 124 ? -12.431 -9.084 -0.662 1.00 90.56 124 SER A C 1
ATOM 975 O O . SER A 1 124 ? -11.368 -8.762 -0.134 1.00 90.56 124 SER A O 1
ATOM 977 N N . GLU A 1 125 ? -12.511 -9.376 -1.960 1.00 85.44 125 GLU A N 1
ATOM 978 C CA . GLU A 1 125 ? -11.399 -9.093 -2.859 1.00 85.44 125 GLU A CA 1
ATOM 979 C C . GLU A 1 125 ? -11.298 -7.595 -3.178 1.00 85.44 125 GLU A C 1
ATOM 981 O O . GLU A 1 125 ? -10.232 -7.134 -3.579 1.00 85.44 125 GLU A O 1
ATOM 986 N N . ASP A 1 126 ? -12.365 -6.817 -3.042 1.00 87.50 126 ASP A N 1
ATOM 987 C CA . ASP A 1 126 ? -12.308 -5.374 -3.251 1.00 87.50 126 ASP A CA 1
ATOM 988 C C . ASP A 1 126 ? -11.720 -4.689 -2.000 1.00 87.50 126 ASP A C 1
ATOM 990 O O . ASP A 1 126 ? -12.281 -4.851 -0.913 1.00 87.50 126 ASP A O 1
ATOM 994 N N . PRO A 1 127 ? -10.589 -3.963 -2.120 1.00 84.69 127 PRO A N 1
ATOM 995 C CA . PRO A 1 127 ? -9.912 -3.367 -0.973 1.00 84.69 127 PRO A CA 1
ATOM 996 C C . PRO A 1 127 ? -10.727 -2.254 -0.308 1.00 84.69 127 PRO A C 1
ATOM 998 O O . PRO A 1 127 ? -10.640 -2.112 0.909 1.00 84.69 127 PRO A O 1
ATOM 1001 N N . ASP A 1 128 ? -11.517 -1.493 -1.070 1.00 85.94 128 ASP A N 1
ATOM 1002 C CA . ASP A 1 128 ? -12.327 -0.405 -0.520 1.00 85.94 128 ASP A CA 1
ATOM 1003 C C . ASP A 1 128 ? -13.473 -0.993 0.307 1.00 85.94 128 ASP A C 1
ATOM 1005 O O . ASP A 1 128 ? -13.706 -0.575 1.442 1.00 85.94 128 ASP A O 1
ATOM 1009 N N . VAL A 1 129 ? -14.116 -2.042 -0.218 1.00 90.38 129 VAL A N 1
ATOM 1010 C CA . VAL A 1 129 ? -15.153 -2.795 0.505 1.00 90.38 129 VAL A CA 1
ATOM 1011 C C . VAL A 1 129 ? -14.570 -3.468 1.750 1.00 90.38 129 VAL A C 1
ATOM 1013 O O . VAL A 1 129 ? -15.132 -3.327 2.830 1.00 90.38 129 VAL A O 1
ATOM 1016 N N . ALA A 1 130 ? -13.420 -4.142 1.634 1.00 91.62 130 ALA A N 1
ATOM 1017 C CA . ALA A 1 130 ? -12.777 -4.823 2.760 1.00 91.62 130 ALA A CA 1
ATOM 1018 C C . ALA A 1 130 ? -12.419 -3.851 3.898 1.00 91.62 130 ALA A C 1
ATOM 1020 O O . ALA A 1 130 ? -12.633 -4.150 5.073 1.00 91.62 130 ALA A O 1
ATOM 1021 N N . LEU A 1 131 ? -11.884 -2.672 3.559 1.00 90.50 131 LEU A N 1
ATOM 1022 C CA . LEU A 1 131 ? -11.563 -1.639 4.542 1.00 90.50 131 LEU A CA 1
ATOM 1023 C C . LEU A 1 131 ? -12.822 -1.030 5.160 1.00 90.50 131 LEU A C 1
ATOM 1025 O O . LEU A 1 131 ? -12.839 -0.794 6.368 1.00 90.50 131 LEU A O 1
ATOM 1029 N N . GLN A 1 132 ? -13.870 -0.796 4.368 1.00 90.75 132 GLN A N 1
ATOM 1030 C CA . GLN A 1 132 ? -15.132 -0.270 4.879 1.00 90.75 132 GLN A CA 1
ATOM 1031 C C . GLN A 1 132 ? -15.784 -1.247 5.867 1.00 90.75 132 GLN A C 1
ATOM 1033 O O . GLN A 1 132 ? -16.102 -0.850 6.987 1.00 90.75 132 GLN A O 1
ATOM 1038 N N . GLU A 1 133 ? -15.912 -2.522 5.495 1.00 93.31 133 GLU A N 1
ATOM 1039 C CA . GLU A 1 133 ? -16.447 -3.575 6.369 1.00 93.31 133 GLU A CA 1
ATOM 1040 C C . GLU A 1 133 ? -15.629 -3.700 7.662 1.00 93.31 133 GLU A C 1
ATOM 1042 O O . GLU A 1 133 ? -16.182 -3.844 8.755 1.00 93.31 133 GLU A O 1
ATOM 1047 N N . PHE A 1 134 ? -14.301 -3.587 7.562 1.00 93.69 134 PHE A N 1
ATOM 1048 C CA . PHE A 1 134 ? -13.426 -3.612 8.727 1.00 93.69 134 PHE A CA 1
ATOM 1049 C C . PHE A 1 134 ? -13.646 -2.408 9.655 1.00 93.69 134 PHE A C 1
ATOM 1051 O O . PHE A 1 134 ? -13.729 -2.577 10.872 1.00 93.69 134 PHE A O 1
ATOM 1058 N N . VAL A 1 135 ? -13.786 -1.196 9.110 1.00 92.38 135 VAL A N 1
ATOM 1059 C CA . VAL A 1 135 ? -14.094 0.008 9.902 1.00 92.38 135 VAL A CA 1
ATOM 1060 C C . VAL A 1 135 ? -15.455 -0.120 10.589 1.00 92.38 135 VAL A C 1
ATOM 1062 O O . VAL A 1 135 ? -15.567 0.191 11.776 1.00 92.38 135 VAL A O 1
ATOM 1065 N N . GLU A 1 136 ? -16.475 -0.608 9.882 1.00 92.88 136 GLU A N 1
ATOM 1066 C CA . GLU A 1 136 ? -17.811 -0.851 10.441 1.00 92.88 136 GLU A CA 1
ATOM 1067 C C . GLU A 1 136 ? -17.755 -1.850 11.609 1.00 92.88 136 GLU A C 1
ATOM 1069 O O . GLU A 1 136 ? -18.285 -1.573 12.690 1.00 92.88 136 GLU A O 1
ATOM 1074 N N . PHE A 1 137 ? -17.012 -2.950 11.451 1.00 93.75 137 PHE A N 1
ATOM 1075 C CA . PHE A 1 137 ? -16.770 -3.920 12.520 1.00 93.75 137 PHE A CA 1
ATOM 1076 C C . PHE A 1 137 ? -16.140 -3.283 13.770 1.00 93.75 137 PHE A C 1
ATOM 1078 O O . PHE A 1 137 ? -16.614 -3.507 14.890 1.00 93.75 137 PHE A O 1
ATOM 1085 N N . LEU A 1 138 ? -15.100 -2.460 13.599 1.00 92.88 138 LEU A N 1
ATOM 1086 C CA . LEU A 1 138 ? -14.450 -1.767 14.716 1.00 92.88 138 LEU A CA 1
ATOM 1087 C C . LEU A 1 138 ? -15.416 -0.809 15.431 1.00 92.88 138 LEU A C 1
ATOM 1089 O O . LEU A 1 138 ? -15.460 -0.762 16.664 1.00 92.88 138 LEU A O 1
ATOM 1093 N N . GLN A 1 139 ? -16.225 -0.065 14.672 1.00 92.19 139 GLN A N 1
ATOM 1094 C CA . GLN A 1 139 ? -17.214 0.859 15.228 1.00 92.19 139 GLN A CA 1
ATOM 1095 C C . GLN A 1 139 ? -18.297 0.131 16.029 1.00 92.19 139 GLN A C 1
ATOM 1097 O O . GLN A 1 139 ? -18.712 0.610 17.090 1.00 92.19 139 GLN A O 1
ATOM 1102 N N . ASP A 1 140 ? -18.752 -1.026 15.560 1.00 92.81 140 ASP A N 1
ATOM 1103 C CA . ASP A 1 140 ? -19.759 -1.816 16.259 1.00 92.81 140 ASP A CA 1
ATOM 1104 C C . ASP A 1 140 ? -19.217 -2.442 17.543 1.00 92.81 140 ASP A C 1
ATOM 1106 O O . ASP A 1 140 ? -19.883 -2.380 18.583 1.00 92.81 140 ASP A O 1
ATOM 1110 N N . LYS A 1 141 ? -17.977 -2.936 17.531 1.00 90.81 141 LYS A N 1
ATOM 1111 C CA . LYS A 1 141 ? -17.318 -3.462 18.734 1.00 90.81 141 LYS A CA 1
ATOM 1112 C C . LYS A 1 141 ? -17.098 -2.359 19.785 1.00 90.81 141 LYS A C 1
ATOM 1114 O O . LYS A 1 141 ? -17.393 -2.564 20.966 1.00 90.81 141 LYS A O 1
ATOM 1119 N N . LYS A 1 142 ? -16.746 -1.136 19.359 1.00 90.88 142 LYS A N 1
ATOM 1120 C CA . LYS A 1 142 ? -16.698 0.063 20.224 1.00 90.88 142 LYS A CA 1
ATOM 1121 C C . LYS A 1 142 ? -18.057 0.401 20.856 1.00 90.88 142 LYS A C 1
ATOM 1123 O O . LYS A 1 142 ? -18.121 0.755 22.036 1.00 90.88 142 LYS A O 1
ATOM 1128 N N . LYS A 1 143 ? -19.168 0.284 20.114 1.00 88.69 143 LYS A N 1
ATOM 1129 C CA . LYS A 1 143 ? -20.526 0.504 20.663 1.00 88.69 143 LYS A CA 1
ATOM 1130 C C . LYS A 1 143 ? -20.894 -0.549 21.709 1.00 88.69 143 LYS A C 1
ATOM 1132 O O . LYS A 1 143 ? -21.537 -0.207 22.699 1.00 88.69 143 LYS A O 1
ATOM 1137 N N . GLN A 1 144 ? -20.503 -1.806 21.508 1.00 81.06 144 GLN A N 1
ATOM 1138 C CA . GLN A 1 144 ? -20.810 -2.907 22.427 1.00 81.06 144 GLN A CA 1
ATOM 1139 C C . GLN A 1 144 ? -20.076 -2.758 23.767 1.00 81.06 144 GLN A C 1
ATOM 1141 O O . GLN A 1 144 ? -20.721 -2.848 24.810 1.00 81.06 144 GLN A O 1
ATOM 1146 N N . GLY A 1 145 ? -18.785 -2.402 23.749 1.00 74.38 145 GLY A N 1
ATOM 1147 C CA . GLY A 1 145 ? -18.008 -2.151 24.973 1.00 74.38 145 GLY A CA 1
ATOM 1148 C C . GLY A 1 145 ? -18.538 -0.988 25.826 1.00 74.38 145 GLY A C 1
ATOM 1149 O O . GLY A 1 145 ? -18.413 -0.995 27.047 1.00 74.38 145 GLY A O 1
ATOM 1150 N N . ARG A 1 146 ? -19.217 -0.006 25.212 1.00 67.62 146 ARG A N 1
ATOM 1151 C CA . ARG A 1 146 ? -19.879 1.096 25.940 1.00 67.62 146 ARG A CA 1
ATOM 1152 C C . ARG A 1 146 ? -21.200 0.699 26.604 1.00 67.62 146 ARG A C 1
ATOM 1154 O O . ARG A 1 146 ? -21.631 1.382 27.529 1.00 67.62 146 ARG A O 1
ATOM 1161 N N . ARG A 1 147 ? -21.863 -0.370 26.148 1.00 60.44 147 ARG A N 1
ATOM 1162 C CA . ARG A 1 147 ? -23.165 -0.813 26.686 1.00 60.44 147 ARG A CA 1
ATOM 1163 C C . ARG A 1 147 ? -23.035 -1.708 27.915 1.00 60.44 147 ARG A C 1
ATOM 1165 O O . ARG A 1 147 ? -23.983 -1.783 28.682 1.00 60.44 147 ARG A O 1
ATOM 1172 N N . THR A 1 148 ? -21.886 -2.347 28.116 1.00 56.59 148 THR A N 1
ATOM 1173 C CA . THR A 1 148 ? -21.620 -3.241 29.257 1.00 56.59 148 THR A CA 1
ATOM 1174 C C . THR A 1 148 ? -21.133 -2.514 30.514 1.00 56.59 148 THR A C 1
ATOM 1176 O O . THR A 1 148 ? -20.956 -3.149 31.545 1.00 56.59 148 THR A O 1
ATOM 1179 N N . SER A 1 149 ? -20.922 -1.194 30.449 1.00 53.47 149 SER A N 1
ATOM 1180 C CA . SER A 1 149 ? -20.433 -0.368 31.566 1.00 53.47 149 SER A CA 1
ATOM 1181 C C . SER A 1 149 ? -21.538 0.448 32.265 1.00 53.47 149 SER A C 1
ATOM 1183 O O . SER A 1 149 ? -21.228 1.451 32.912 1.00 53.47 149 SER A O 1
ATOM 1185 N N . LYS A 1 150 ? -22.815 0.076 32.120 1.00 39.53 150 LYS A N 1
ATOM 1186 C CA . LYS A 1 150 ? -23.942 0.779 32.749 1.00 39.53 150 LYS A CA 1
ATOM 1187 C C . LYS A 1 150 ? -24.779 -0.145 33.618 1.00 39.53 150 LYS A C 1
ATOM 1189 O O . LYS A 1 150 ? -24.969 -1.304 33.196 1.00 39.53 150 LYS A O 1
#

pLDDT: mean 75.23, std 21.98, range [30.94, 93.88]

Organism: Sorghum bicolor (NCBI:txid4558)

Radius of gyration: 23.48 Å; chains: 1; bounding box: 82×48×54 Å